Protein AF-A0A669PMY6-F1 (afdb_monomer)

Secondary structure (DSSP, 8-state):
-HHHHHHHHHHHHHHHHHH---SSSSHHHHHHHHHHHHHHS-HHHHHHTTTTTS---HHHHHHHHHHHHHHHTS-HHHHHHHHHHHHHHHH---S--

pLDDT: mean 73.92, std 18.9, range [37.38, 94.06]

Foldseek 3Di:
DVVVVVVVVVCVVVVCVQPDDPDDDDPVVLVLVLLLCLLPHDLVCSCVPSCVVPDQDPVNSVVSNVSSVVNVPDDPVVSVVSVVVSVCCVVDVDDDD

Nearest PDB structures (foldseek):
  1utg-assembly1_A  TM=7.173E-01  e=6.234E-01  Oryctolagus cuniculus
  1utr-assembly1_B  TM=6.323E-01  e=3.002E-01  Rattus norvegicus

Radius of gyration: 14.13 Å; Cα contacts (8 Å, |Δi|>4): 38; chains: 1; bounding box: 33×32×33 Å

Solvent-accessible surface area (backbone atoms only — not comparable to full-atom values): 5980 Å² total; per-residue (Å²): 114,79,66,64,57,52,56,52,50,53,47,64,62,50,50,54,73,76,72,65,77,98,74,82,79,78,61,85,67,34,53,62,49,39,52,48,27,57,76,76,49,47,74,67,53,33,51,73,46,61,46,50,91,54,92,75,49,72,69,58,50,51,51,53,51,53,52,40,52,59,56,71,69,44,54,72,69,59,50,50,52,55,54,49,55,59,49,50,48,74,78,51,88,76,88,82,129

Organism: Phasianus colchicus (NCBI:txid9054)

Sequence (97 aa):
GKGDQTVRAALFVIFPFVFHTPGAGSSHEVVPSLLQTLLEGSVEQLYAGPISRYNVDETTSAALTELKKCIDELSPEHLKALVNLLVLDKEHPSILT

Mean predicted aligned error: 11.79 Å

InterPro domains:
  IPR016126 Secretoglobin [PF01099] (12-87)
  IPR016126 Secretoglobin [PS51311] (26-96)
  IPR035960 Secretoglobin superfamily [SSF48201] (28-88)
  IPR043215 Secretoglobin family 1C-like [PTHR10136] (26-94)

Structure (mmCIF, N/CA/C/O backbone):
data_AF-A0A669PMY6-F1
#
_entry.id   AF-A0A669PMY6-F1
#
loop_
_atom_site.group_PDB
_atom_site.id
_atom_site.type_symbol
_atom_site.label_atom_id
_atom_site.label_alt_id
_atom_site.label_comp_id
_atom_site.label_asym_id
_atom_site.label_entity_id
_atom_site.label_seq_id
_atom_site.pdbx_PDB_ins_code
_atom_site.Cartn_x
_atom_site.Cartn_y
_atom_site.Cartn_z
_atom_site.occupancy
_atom_site.B_iso_or_equiv
_atom_site.auth_seq_id
_atom_site.auth_comp_id
_atom_site.auth_asym_id
_atom_site.auth_atom_id
_atom_site.pdbx_PDB_model_num
ATOM 1 N N . GLY A 1 1 ? -18.404 16.737 0.938 1.00 52.94 1 GLY A N 1
ATOM 2 C CA . GLY A 1 1 ? -17.369 16.244 1.865 1.00 52.94 1 GLY A CA 1
ATOM 3 C C . GLY A 1 1 ? -16.024 16.297 1.173 1.00 52.94 1 GLY A C 1
ATOM 4 O O . GLY A 1 1 ? -15.932 15.860 0.037 1.00 52.94 1 GLY A O 1
ATOM 5 N N . LYS A 1 2 ? -15.005 16.879 1.811 1.00 41.66 2 LYS A N 1
ATOM 6 C CA . LYS A 1 2 ? -13.662 17.059 1.227 1.00 41.66 2 LYS A CA 1
ATOM 7 C C . LYS A 1 2 ? -12.931 15.719 0.997 1.00 41.66 2 LYS A C 1
ATOM 9 O O . LYS A 1 2 ? -12.131 15.639 0.079 1.00 41.66 2 LYS A O 1
ATOM 14 N N . GLY A 1 3 ? -13.287 14.671 1.750 1.00 47.34 3 GLY A N 1
ATOM 15 C CA . GLY A 1 3 ? -12.745 13.313 1.595 1.00 47.34 3 GLY A CA 1
ATOM 16 C C . GLY A 1 3 ? -13.173 12.587 0.314 1.00 47.34 3 GLY A C 1
ATOM 17 O O . GLY A 1 3 ? -12.357 11.893 -0.275 1.00 47.34 3 GLY A O 1
ATOM 18 N N . ASP A 1 4 ? -14.397 12.818 -0.180 1.00 55.09 4 ASP A N 1
ATOM 19 C CA . ASP A 1 4 ? -14.923 12.156 -1.391 1.00 55.09 4 ASP A CA 1
ATOM 20 C C . ASP A 1 4 ? -14.171 12.579 -2.666 1.00 55.09 4 ASP A C 1
ATOM 22 O O . ASP A 1 4 ? -13.910 11.782 -3.561 1.00 55.09 4 ASP A O 1
ATOM 26 N N . GLN A 1 5 ? -13.745 13.843 -2.732 1.00 56.06 5 GLN A N 1
ATOM 27 C CA . GLN A 1 5 ? -13.002 14.347 -3.888 1.00 56.06 5 GLN A CA 1
ATOM 28 C C . GLN A 1 5 ? -11.540 13.893 -3.889 1.00 56.06 5 GLN A C 1
ATOM 30 O O . GLN A 1 5 ? -10.986 13.642 -4.956 1.00 56.06 5 GLN A O 1
ATOM 35 N N . THR A 1 6 ? -10.932 13.735 -2.710 1.00 55.28 6 THR A N 1
ATOM 36 C CA . THR A 1 6 ? -9.556 13.239 -2.581 1.00 55.28 6 THR A CA 1
ATOM 37 C C . THR A 1 6 ? -9.447 11.781 -3.017 1.00 55.28 6 THR A C 1
ATOM 39 O O . THR A 1 6 ? -8.554 11.449 -3.791 1.00 55.28 6 THR A O 1
ATOM 42 N N . VAL A 1 7 ? -10.385 10.921 -2.602 1.00 53.62 7 VAL A N 1
ATOM 43 C CA . VAL A 1 7 ? -10.376 9.501 -3.003 1.00 53.62 7 VAL A CA 1
ATOM 44 C C . VAL A 1 7 ? -10.639 9.329 -4.498 1.00 53.62 7 VAL A C 1
ATOM 46 O O . VAL A 1 7 ? -10.009 8.499 -5.148 1.00 53.62 7 VAL A O 1
ATOM 49 N N . ARG A 1 8 ? -11.506 10.167 -5.079 1.00 53.22 8 ARG A N 1
ATOM 50 C CA . ARG A 1 8 ? -11.787 10.163 -6.521 1.00 53.22 8 ARG A CA 1
ATOM 51 C C . ARG A 1 8 ? -10.601 10.662 -7.338 1.00 53.22 8 ARG A C 1
ATOM 53 O O . ARG A 1 8 ? -10.326 10.096 -8.389 1.00 53.22 8 ARG A O 1
ATOM 60 N N . ALA A 1 9 ? -9.885 11.674 -6.850 1.00 54.06 9 ALA A N 1
ATOM 61 C CA . ALA A 1 9 ? -8.665 12.158 -7.486 1.00 54.06 9 ALA A CA 1
ATOM 62 C C . ALA A 1 9 ? -7.540 11.112 -7.422 1.00 54.06 9 ALA A C 1
ATOM 64 O O . ALA A 1 9 ? -6.902 10.853 -8.438 1.00 54.06 9 ALA A O 1
ATOM 65 N N . ALA A 1 10 ? -7.347 10.459 -6.271 1.00 58.00 10 ALA A N 1
ATOM 66 C CA . ALA A 1 10 ? -6.366 9.384 -6.122 1.00 58.00 10 ALA A CA 1
ATOM 67 C C . ALA A 1 10 ? -6.674 8.204 -7.059 1.00 58.00 10 ALA A C 1
ATOM 69 O O . ALA A 1 10 ? -5.789 7.735 -7.774 1.00 58.00 10 ALA A O 1
ATOM 70 N N . LEU A 1 11 ? -7.942 7.786 -7.138 1.00 57.47 11 LEU A N 1
ATOM 71 C CA . LEU A 1 11 ? -8.364 6.721 -8.044 1.00 57.47 11 LEU A CA 1
ATOM 72 C C . LEU A 1 11 ? -8.131 7.105 -9.513 1.00 57.47 11 LEU A C 1
ATOM 74 O O . LEU A 1 11 ? -7.625 6.290 -10.273 1.00 57.47 11 LEU A O 1
ATOM 78 N N . PHE A 1 12 ? -8.418 8.351 -9.905 1.00 59.72 12 PHE A N 1
ATOM 79 C CA . PHE A 1 12 ? -8.232 8.830 -11.280 1.00 59.72 12 PHE A CA 1
ATOM 80 C C . PHE A 1 12 ? -6.759 8.905 -11.714 1.00 59.72 12 PHE A C 1
ATOM 82 O O . PHE A 1 12 ? -6.471 8.787 -12.900 1.00 59.72 12 PHE A O 1
ATOM 89 N N . VAL A 1 13 ? -5.823 9.077 -10.773 1.00 61.66 13 VAL A N 1
ATOM 90 C CA . VAL A 1 13 ? -4.376 9.063 -11.057 1.00 61.66 13 VAL A CA 1
ATOM 91 C C . VAL A 1 13 ? -3.839 7.631 -11.148 1.00 61.66 13 VAL A C 1
ATOM 93 O O . VAL A 1 13 ? -2.997 7.346 -11.998 1.00 61.66 13 VAL A O 1
ATOM 96 N N . ILE A 1 14 ? -4.344 6.715 -10.318 1.00 59.44 14 ILE A N 1
ATOM 97 C CA . ILE A 1 14 ? -3.862 5.326 -10.261 1.00 59.44 14 ILE A CA 1
ATOM 98 C C . ILE A 1 14 ? -4.442 4.481 -11.409 1.00 59.44 14 ILE A C 1
ATOM 100 O O . ILE A 1 14 ? -3.728 3.676 -12.003 1.00 59.44 14 ILE A O 1
ATOM 104 N N . PHE A 1 15 ? -5.710 4.691 -11.775 1.00 55.22 15 PHE A N 1
ATOM 105 C CA . PHE A 1 15 ? -6.412 3.904 -12.798 1.00 55.22 15 PHE A CA 1
ATOM 106 C C . PHE A 1 15 ? -5.702 3.873 -14.173 1.00 55.22 15 PHE A C 1
ATOM 108 O O . PHE A 1 15 ? -5.470 2.783 -14.694 1.00 55.22 15 PHE A O 1
ATOM 115 N N . PRO A 1 16 ? -5.262 4.996 -14.775 1.00 53.78 16 PRO A N 1
ATOM 116 C CA . PRO A 1 16 ? -4.565 4.954 -16.064 1.00 53.78 16 PRO A CA 1
ATOM 117 C C . PRO A 1 16 ? -3.165 4.320 -15.990 1.00 53.78 16 PRO A C 1
ATOM 119 O O . PRO A 1 16 ? -2.705 3.777 -16.993 1.00 53.78 16 PRO A O 1
ATOM 122 N N . PHE A 1 17 ? -2.506 4.323 -14.824 1.00 55.03 17 PHE A N 1
ATOM 123 C CA . PHE A 1 17 ? -1.209 3.657 -14.626 1.00 55.03 17 PHE A CA 1
ATOM 124 C C . PHE A 1 17 ? -1.334 2.127 -14.598 1.00 55.03 17 PHE A C 1
ATOM 126 O O . PHE A 1 17 ? -0.416 1.421 -15.010 1.00 55.03 17 PHE A O 1
ATOM 133 N N . VAL A 1 18 ? -2.486 1.618 -14.150 1.00 55.41 18 VAL A N 1
ATOM 134 C CA . VAL A 1 18 ? -2.809 0.184 -14.1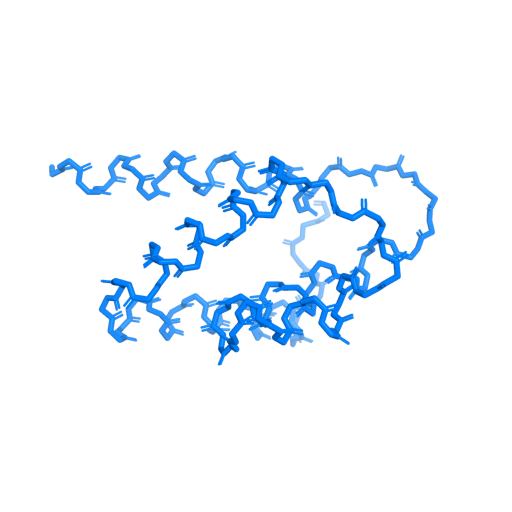46 1.00 55.41 18 VAL A CA 1
ATOM 135 C C . VAL A 1 18 ? -3.270 -0.291 -15.533 1.00 55.41 18 VAL A C 1
ATOM 137 O O . VAL A 1 18 ? -2.956 -1.411 -15.921 1.00 55.41 18 VAL A O 1
ATOM 140 N N . PHE A 1 19 ? -3.959 0.560 -16.307 1.00 49.00 19 PHE A N 1
ATOM 141 C CA . PHE A 1 19 ? -4.675 0.136 -17.523 1.00 49.00 19 PHE A CA 1
ATOM 142 C C . PHE A 1 19 ? -4.115 0.639 -18.870 1.00 49.00 19 PHE A C 1
ATOM 144 O O . PHE A 1 19 ? -4.677 0.295 -19.910 1.00 49.00 19 PHE A O 1
ATOM 151 N N . HIS A 1 20 ? -3.034 1.430 -18.923 1.00 45.88 20 HIS A N 1
ATOM 152 C CA . HIS A 1 20 ? -2.486 1.917 -20.202 1.00 45.88 20 HIS A CA 1
ATOM 153 C C . HIS A 1 20 ? -0.955 1.818 -20.302 1.00 45.88 20 HIS A C 1
ATOM 155 O O . HIS A 1 20 ? -0.241 2.815 -20.260 1.00 45.88 20 HIS A O 1
ATOM 161 N N . THR A 1 21 ? -0.438 0.606 -20.539 1.00 46.22 21 THR A N 1
ATOM 162 C CA . THR A 1 21 ? 0.837 0.436 -21.263 1.00 46.22 21 THR A CA 1
ATOM 163 C C . THR A 1 21 ? 0.720 -0.687 -22.306 1.00 46.22 21 THR A C 1
ATOM 165 O O . THR A 1 21 ? 0.895 -1.865 -21.995 1.00 46.22 21 THR A O 1
ATOM 168 N N . PRO A 1 22 ? 0.414 -0.370 -23.577 1.00 52.97 22 PRO A N 1
ATOM 169 C CA . PRO A 1 22 ? 0.566 -1.330 -24.658 1.00 52.97 22 PRO A CA 1
ATOM 170 C C . PRO A 1 22 ? 2.053 -1.393 -25.034 1.00 52.97 22 PRO A C 1
ATOM 172 O O . PRO A 1 22 ? 2.528 -0.610 -25.852 1.00 52.97 22 PRO A O 1
ATOM 175 N N . GLY A 1 23 ? 2.816 -2.297 -24.412 1.00 38.56 23 GLY A N 1
ATOM 176 C CA . GLY A 1 23 ? 4.202 -2.525 -24.829 1.00 38.56 23 GLY A CA 1
ATOM 177 C C . GLY A 1 23 ? 5.092 -3.285 -23.849 1.00 38.56 23 GLY A C 1
ATOM 178 O O . GLY A 1 23 ? 5.609 -2.707 -22.906 1.00 38.56 23 GLY A O 1
ATOM 179 N N . ALA A 1 24 ? 5.349 -4.551 -24.193 1.00 40.75 24 ALA A N 1
ATOM 180 C CA . ALA A 1 24 ? 6.542 -5.340 -23.868 1.00 40.75 24 ALA A CA 1
ATOM 181 C C . ALA A 1 24 ? 6.805 -5.732 -22.394 1.00 40.75 24 ALA A C 1
ATOM 183 O O . ALA A 1 24 ? 7.582 -5.103 -21.691 1.00 40.75 24 ALA A O 1
ATOM 184 N N . GLY A 1 25 ? 6.275 -6.903 -22.013 1.00 43.72 25 GLY A N 1
ATOM 185 C CA . GLY A 1 25 ? 6.915 -7.852 -21.088 1.00 43.72 25 GLY A CA 1
ATOM 186 C C . GLY A 1 25 ? 6.859 -7.542 -19.584 1.00 43.72 25 GLY A C 1
ATOM 187 O O . GLY A 1 25 ? 7.411 -6.564 -19.104 1.00 43.72 25 GLY A O 1
ATOM 188 N N . SER A 1 26 ? 6.294 -8.464 -18.797 1.00 51.25 26 SER A N 1
ATOM 189 C CA . SER A 1 26 ? 6.463 -8.591 -17.329 1.00 51.25 26 SER A CA 1
ATOM 190 C C . SER A 1 26 ? 5.906 -7.497 -16.393 1.00 51.25 26 SER A C 1
ATOM 192 O O . SER A 1 26 ? 5.921 -7.686 -15.179 1.00 51.25 26 SER A O 1
ATOM 194 N N . SER A 1 27 ? 5.374 -6.373 -16.884 1.00 53.28 27 SER A N 1
ATOM 195 C CA . SER A 1 27 ? 4.763 -5.352 -16.000 1.00 53.28 27 SER A CA 1
ATOM 196 C C . SER A 1 27 ? 3.381 -5.759 -15.469 1.00 53.28 27 SER A C 1
ATOM 198 O O . SER A 1 27 ? 2.997 -5.367 -14.369 1.00 53.28 27 SER A O 1
ATOM 200 N N . HIS A 1 28 ? 2.657 -6.600 -16.212 1.00 56.50 28 HIS A N 1
ATOM 201 C CA . HIS A 1 28 ? 1.288 -7.018 -15.879 1.00 56.50 28 HIS A CA 1
ATOM 202 C C . HIS A 1 28 ? 1.207 -7.949 -14.649 1.00 56.50 28 HIS A C 1
ATOM 204 O O . HIS A 1 28 ? 0.157 -8.061 -14.028 1.00 56.50 28 HIS A O 1
ATOM 210 N N . GLU A 1 29 ? 2.312 -8.603 -14.272 1.00 62.84 29 GLU A N 1
ATOM 211 C CA . GLU A 1 29 ? 2.405 -9.486 -13.090 1.00 62.84 29 GLU A CA 1
ATOM 212 C C . GLU A 1 29 ? 2.826 -8.743 -11.807 1.00 62.84 29 GLU A C 1
ATOM 214 O O . GLU A 1 29 ? 2.492 -9.161 -10.694 1.00 62.84 29 GLU A O 1
ATOM 219 N N . VAL A 1 30 ? 3.533 -7.615 -11.943 1.00 72.50 30 VAL A N 1
ATOM 220 C CA . VAL A 1 30 ? 4.037 -6.847 -10.793 1.00 72.50 30 VAL A CA 1
ATOM 221 C C . VAL A 1 30 ? 2.943 -6.005 -10.168 1.00 72.50 30 VAL A C 1
ATOM 223 O O . VAL A 1 30 ? 2.876 -5.925 -8.945 1.00 72.50 30 VAL A O 1
ATOM 226 N N . VAL A 1 31 ? 2.072 -5.407 -10.983 1.00 80.25 31 VAL A N 1
ATOM 227 C CA . VAL A 1 31 ? 1.028 -4.492 -10.500 1.00 80.25 31 VAL A CA 1
ATOM 228 C C . VAL A 1 31 ? 0.087 -5.163 -9.487 1.00 80.25 31 VAL A C 1
ATOM 230 O O . VAL A 1 31 ? -0.071 -4.599 -8.404 1.00 80.25 31 VAL A O 1
ATOM 233 N N . PRO A 1 32 ? -0.460 -6.375 -9.722 1.00 83.19 32 PRO A N 1
ATOM 234 C CA . PRO A 1 32 ? -1.307 -7.039 -8.727 1.00 83.19 32 PRO A CA 1
ATOM 235 C C . PRO A 1 32 ? -0.572 -7.328 -7.413 1.00 83.19 32 PRO A C 1
ATOM 237 O O . PRO A 1 32 ? -1.117 -7.115 -6.333 1.00 83.19 32 PRO A O 1
ATOM 240 N N . SER A 1 33 ? 0.683 -7.776 -7.497 1.00 84.12 33 SER A N 1
ATOM 241 C CA . SER A 1 33 ? 1.507 -8.117 -6.330 1.00 84.12 33 SER A CA 1
ATOM 242 C C . SER A 1 33 ? 1.923 -6.871 -5.532 1.00 84.12 33 SER A C 1
ATOM 244 O O . SER A 1 33 ? 1.953 -6.891 -4.300 1.00 84.12 33 SER A O 1
ATOM 246 N N . LEU A 1 34 ? 2.194 -5.762 -6.228 1.00 88.38 34 LEU A N 1
ATOM 247 C CA . LEU A 1 34 ? 2.475 -4.447 -5.653 1.00 88.38 34 LEU A CA 1
ATOM 248 C C . LEU A 1 34 ? 1.251 -3.90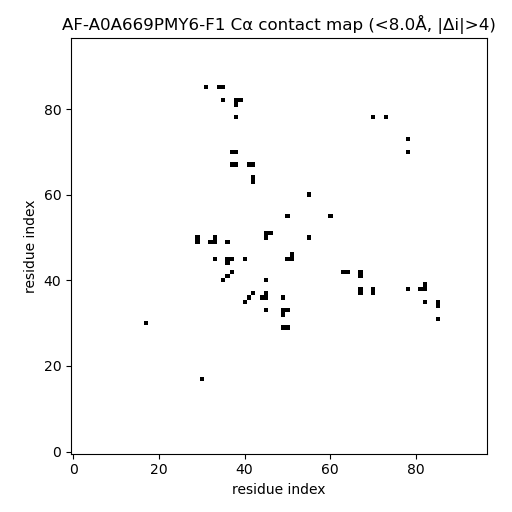1 -4.921 1.00 88.38 34 LEU A C 1
ATOM 250 O O . LEU A 1 34 ? 1.362 -3.540 -3.752 1.00 88.38 34 LEU A O 1
ATOM 254 N N . LEU A 1 35 ? 0.088 -3.878 -5.579 1.00 89.06 35 LEU A N 1
ATOM 255 C CA . LEU A 1 35 ? -1.160 -3.400 -4.981 1.00 89.06 35 LEU A CA 1
ATOM 256 C C . LEU A 1 35 ? -1.550 -4.241 -3.766 1.00 89.06 35 LEU A C 1
ATOM 258 O O . LEU A 1 35 ? -1.922 -3.689 -2.734 1.00 89.06 35 LEU A O 1
ATOM 262 N N . GLN A 1 36 ? -1.397 -5.563 -3.854 1.00 90.12 36 GLN A N 1
ATOM 263 C CA . GLN A 1 36 ? -1.657 -6.449 -2.727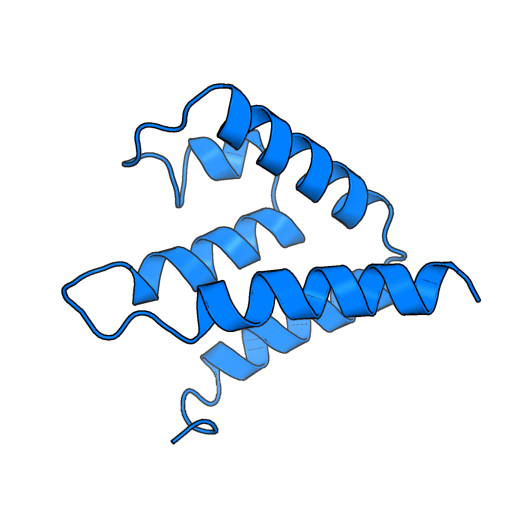 1.00 90.12 36 GLN A CA 1
ATOM 264 C C . GLN A 1 36 ? -0.747 -6.128 -1.533 1.00 90.12 36 GLN A C 1
ATOM 266 O O . GLN A 1 36 ? -1.229 -5.962 -0.415 1.00 90.12 36 GLN A O 1
ATOM 271 N N . THR A 1 37 ? 0.558 -5.967 -1.769 1.00 91.62 37 THR A N 1
ATOM 272 C CA . THR A 1 37 ? 1.508 -5.642 -0.692 1.00 91.62 37 THR A CA 1
ATOM 273 C C . THR A 1 37 ? 1.275 -4.234 -0.126 1.00 91.62 37 THR A C 1
ATOM 275 O O . THR A 1 37 ? 1.459 -4.033 1.069 1.00 91.62 37 THR A O 1
ATOM 278 N N . LEU A 1 38 ? 0.807 -3.270 -0.930 1.00 91.44 38 LEU A N 1
ATOM 279 C CA . LEU A 1 38 ? 0.418 -1.938 -0.443 1.00 91.44 38 LEU A CA 1
ATOM 280 C C . LEU A 1 38 ? -0.790 -1.998 0.507 1.00 91.44 38 LEU A C 1
ATOM 282 O O . LEU A 1 38 ? -0.795 -1.322 1.540 1.00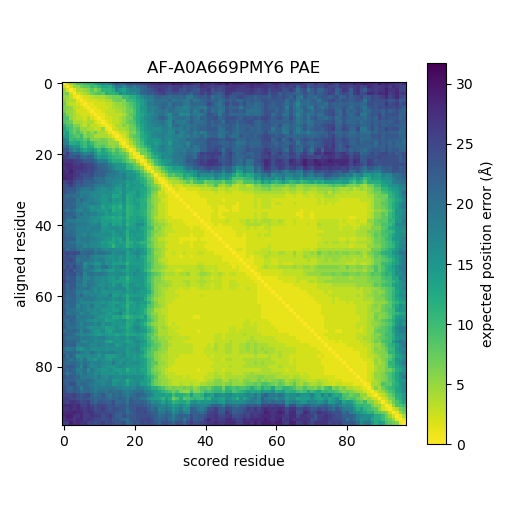 91.44 38 LEU A O 1
ATOM 286 N N . LEU A 1 39 ? -1.813 -2.784 0.159 1.00 91.88 39 LEU A N 1
ATOM 287 C CA . LEU A 1 39 ? -3.045 -2.872 0.946 1.00 91.88 39 LEU A CA 1
ATOM 288 C C . LEU A 1 39 ? -2.877 -3.718 2.212 1.00 91.88 39 LEU A C 1
ATOM 290 O O . LEU A 1 39 ? -3.363 -3.328 3.270 1.00 91.88 39 LEU A O 1
ATOM 294 N N . GLU A 1 40 ? -2.199 -4.861 2.113 1.00 91.12 40 GLU A N 1
ATOM 295 C CA . GLU A 1 40 ? -2.159 -5.867 3.186 1.00 91.12 40 GLU A CA 1
ATOM 296 C C . GLU A 1 40 ? -0.802 -5.956 3.901 1.00 91.12 40 GLU A C 1
ATOM 298 O O . GLU A 1 40 ? -0.719 -6.510 4.995 1.00 91.12 40 GLU A O 1
ATOM 303 N N . GLY A 1 41 ? 0.266 -5.438 3.291 1.00 91.38 41 GLY A N 1
ATOM 304 C CA . GLY A 1 41 ? 1.638 -5.539 3.789 1.00 91.38 41 GLY A CA 1
ATOM 305 C C . GLY A 1 41 ? 2.215 -4.214 4.282 1.00 91.38 41 GLY A C 1
ATOM 306 O O . GLY A 1 41 ? 1.498 -3.232 4.485 1.00 91.38 41 GLY A O 1
ATOM 307 N N . SER A 1 42 ? 3.533 -4.197 4.483 1.00 91.44 42 SER A N 1
ATOM 308 C CA . SER A 1 42 ? 4.319 -3.019 4.862 1.00 91.44 42 SER A CA 1
ATOM 309 C C . SER A 1 42 ? 5.131 -2.443 3.696 1.00 91.44 42 SER A C 1
ATOM 311 O O . SER A 1 42 ? 5.309 -3.072 2.649 1.00 91.44 42 SER A O 1
ATOM 313 N N . VAL A 1 43 ? 5.676 -1.242 3.897 1.00 89.56 43 VAL A N 1
ATOM 314 C CA . VAL A 1 43 ? 6.585 -0.600 2.935 1.00 89.56 43 VAL A CA 1
ATOM 315 C C . VAL A 1 43 ? 7.855 -1.439 2.724 1.00 89.56 43 VAL A C 1
ATOM 317 O O . VAL A 1 43 ? 8.305 -1.611 1.593 1.00 89.56 43 VAL A O 1
ATOM 320 N N . GLU A 1 44 ? 8.399 -2.039 3.784 1.00 92.38 44 GLU A N 1
ATOM 321 C CA . GLU A 1 44 ? 9.572 -2.922 3.714 1.00 92.38 44 GLU A CA 1
ATOM 322 C C . GLU A 1 44 ? 9.280 -4.174 2.882 1.00 92.38 44 GLU A C 1
ATOM 324 O O . GLU A 1 44 ? 10.117 -4.597 2.084 1.00 92.38 44 GLU A O 1
ATOM 329 N N . GLN A 1 45 ? 8.080 -4.747 3.025 1.00 92.25 45 GLN A N 1
ATOM 330 C CA . GLN A 1 45 ? 7.647 -5.883 2.210 1.00 92.25 45 GLN A CA 1
ATOM 331 C C . GLN A 1 45 ? 7.475 -5.496 0.739 1.00 92.25 45 GLN A C 1
ATOM 333 O O . GLN A 1 45 ? 7.743 -6.323 -0.133 1.00 92.25 45 GLN A O 1
ATOM 338 N N . LEU A 1 46 ? 7.091 -4.246 0.448 1.00 90.81 46 LEU A N 1
ATOM 339 C CA . LEU A 1 46 ? 7.065 -3.730 -0.919 1.00 90.81 46 LEU A CA 1
ATOM 340 C C . LEU A 1 46 ? 8.462 -3.818 -1.545 1.00 90.81 46 LEU A C 1
ATOM 342 O O . LEU A 1 46 ? 8.627 -4.448 -2.592 1.00 90.81 46 LEU A O 1
ATOM 346 N N . TYR A 1 47 ? 9.467 -3.257 -0.863 1.00 89.81 47 TYR A N 1
ATOM 347 C CA . TYR A 1 47 ? 10.861 -3.237 -1.322 1.00 89.81 47 TYR A CA 1
ATOM 348 C C . TYR A 1 47 ? 11.496 -4.620 -1.402 1.00 89.81 47 TYR A C 1
ATOM 350 O O . TYR A 1 47 ? 12.221 -4.902 -2.350 1.00 89.81 47 TYR A O 1
ATOM 358 N N . ALA A 1 48 ? 11.217 -5.495 -0.437 1.00 90.88 48 ALA A N 1
ATOM 359 C CA . ALA A 1 48 ? 11.738 -6.859 -0.435 1.00 90.88 48 ALA A CA 1
ATOM 360 C C . ALA A 1 48 ? 11.024 -7.782 -1.440 1.00 90.88 48 ALA A C 1
ATOM 362 O O . ALA A 1 48 ? 11.551 -8.841 -1.776 1.00 90.88 48 ALA A O 1
ATOM 363 N N . GLY A 1 49 ? 9.831 -7.404 -1.907 1.00 89.69 49 GLY A N 1
ATOM 364 C CA . GLY A 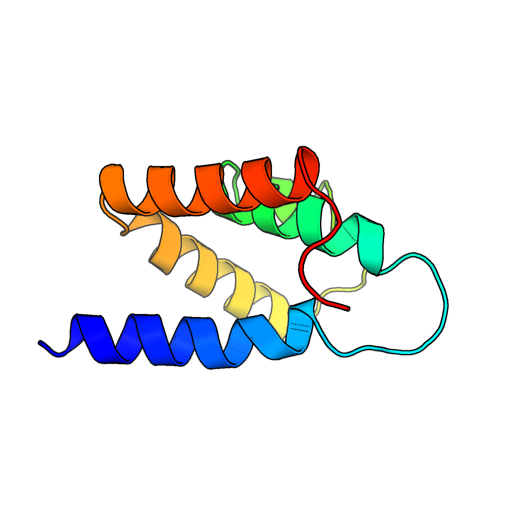1 49 ? 8.975 -8.243 -2.737 1.00 89.69 49 GLY A CA 1
ATOM 365 C C . GLY A 1 49 ? 8.800 -7.697 -4.156 1.00 89.69 49 GLY A C 1
ATOM 366 O O . GLY A 1 49 ? 9.743 -7.757 -4.953 1.00 89.69 49 GLY A O 1
ATOM 367 N N . PRO A 1 50 ? 7.596 -7.204 -4.505 1.00 87.31 50 PRO A N 1
ATOM 368 C CA . PRO A 1 50 ? 7.177 -6.953 -5.886 1.00 87.31 50 PRO A CA 1
ATOM 369 C C . PRO A 1 50 ? 8.047 -5.935 -6.626 1.00 87.31 50 PRO A C 1
ATOM 371 O O . PRO A 1 50 ? 8.161 -6.015 -7.850 1.00 87.31 50 PRO A O 1
ATOM 374 N N . ILE A 1 51 ? 8.683 -5.007 -5.903 1.00 87.81 51 ILE A N 1
ATOM 375 C CA . ILE A 1 51 ? 9.547 -3.988 -6.506 1.00 87.81 51 ILE A CA 1
ATOM 376 C C . ILE A 1 51 ? 11.049 -4.220 -6.277 1.00 87.81 51 ILE A C 1
ATOM 378 O O . ILE A 1 51 ? 11.851 -3.410 -6.729 1.00 87.81 51 ILE A O 1
ATOM 382 N N . SER A 1 52 ? 11.455 -5.336 -5.662 1.00 89.38 52 SER A N 1
ATOM 383 C CA . SER A 1 52 ? 12.864 -5.632 -5.320 1.00 89.38 52 SER A CA 1
ATOM 384 C C . SER A 1 52 ? 13.836 -5.600 -6.503 1.00 89.38 52 SER A C 1
ATOM 386 O O . SER A 1 52 ? 15.013 -5.286 -6.343 1.00 89.38 52 SER A O 1
ATOM 388 N N . ARG A 1 53 ? 13.345 -5.908 -7.710 1.00 86.56 53 ARG A N 1
ATOM 389 C CA . ARG A 1 53 ? 14.129 -5.894 -8.955 1.00 86.56 53 ARG A CA 1
ATOM 390 C C . ARG A 1 53 ? 14.275 -4.508 -9.592 1.00 86.56 53 ARG A C 1
ATOM 392 O O . ARG A 1 53 ? 14.981 -4.381 -10.589 1.00 86.56 53 ARG A O 1
ATOM 399 N N . TYR A 1 54 ? 13.587 -3.494 -9.070 1.00 84.88 54 TYR A N 1
ATOM 400 C CA . TYR A 1 54 ? 13.591 -2.140 -9.615 1.00 84.88 54 TYR A CA 1
ATOM 401 C C . TYR A 1 54 ? 14.489 -1.229 -8.783 1.00 84.88 54 TYR A C 1
ATOM 403 O O . TYR A 1 54 ? 14.482 -1.267 -7.556 1.00 84.88 54 TYR A O 1
ATOM 411 N N . ASN A 1 55 ? 15.238 -0.363 -9.465 1.00 88.50 55 ASN A N 1
ATOM 412 C CA . ASN A 1 55 ? 15.964 0.712 -8.805 1.00 88.50 55 ASN A CA 1
ATOM 413 C C . ASN A 1 55 ? 14.987 1.845 -8.470 1.00 88.50 55 ASN A C 1
ATOM 415 O O . ASN A 1 55 ? 14.642 2.640 -9.344 1.00 88.50 55 ASN A O 1
ATOM 419 N N . VAL A 1 56 ? 14.525 1.882 -7.223 1.00 88.12 56 VAL A N 1
ATOM 420 C CA . VAL A 1 56 ? 13.591 2.897 -6.727 1.00 88.12 56 VAL A CA 1
ATOM 421 C C . VAL A 1 56 ? 14.379 4.058 -6.135 1.00 88.12 56 VAL A C 1
ATOM 423 O O . VAL A 1 56 ? 15.143 3.871 -5.194 1.00 88.12 56 VAL A O 1
ATOM 426 N N . ASP A 1 57 ? 14.214 5.252 -6.702 1.00 90.81 57 ASP A N 1
ATOM 427 C CA . ASP A 1 57 ? 14.866 6.458 -6.195 1.00 90.81 57 ASP A CA 1
ATOM 428 C C . ASP A 1 57 ? 14.169 7.011 -4.938 1.00 90.81 57 ASP A C 1
ATOM 430 O O . ASP A 1 57 ? 13.026 6.665 -4.630 1.00 90.81 57 ASP A O 1
ATOM 434 N N . GLU A 1 58 ? 14.848 7.918 -4.234 1.00 94.06 58 GLU A N 1
ATOM 435 C CA . GLU A 1 58 ? 14.367 8.540 -2.992 1.00 94.06 58 GLU A CA 1
ATOM 436 C C . GLU A 1 58 ? 12.988 9.204 -3.128 1.00 94.06 58 GLU A C 1
ATOM 438 O O . GLU A 1 58 ? 12.157 9.108 -2.225 1.00 94.06 58 GLU A O 1
ATOM 443 N N . THR A 1 59 ? 12.707 9.847 -4.266 1.00 93.50 59 THR A N 1
ATOM 444 C CA . THR A 1 59 ? 11.422 10.522 -4.505 1.00 93.50 59 THR A CA 1
ATOM 445 C C . THR A 1 59 ? 10.304 9.499 -4.614 1.00 93.50 59 THR A C 1
ATOM 447 O O . THR A 1 59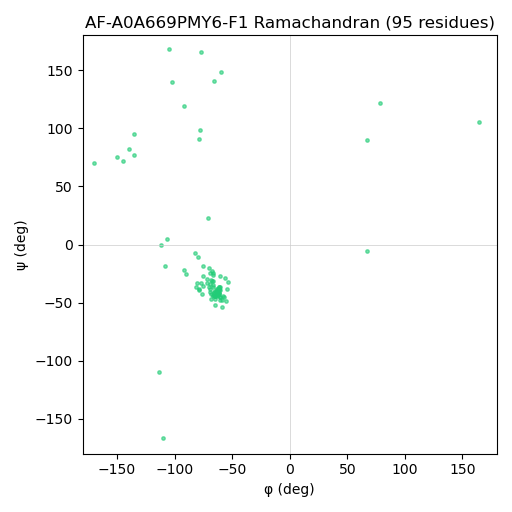 ? 9.255 9.641 -3.982 1.00 93.50 59 THR A O 1
ATOM 450 N N . THR A 1 60 ? 10.540 8.443 -5.391 1.00 87.50 60 THR A N 1
ATOM 451 C CA . THR A 1 60 ? 9.589 7.341 -5.539 1.00 87.50 60 THR A CA 1
ATOM 452 C C . THR A 1 60 ? 9.384 6.622 -4.203 1.00 87.50 60 THR A C 1
ATOM 454 O O . THR A 1 60 ? 8.253 6.292 -3.846 1.00 87.50 60 THR A O 1
ATOM 457 N N . SER A 1 61 ? 10.448 6.457 -3.414 1.00 88.88 61 SER A N 1
ATOM 458 C CA . SER A 1 61 ? 10.379 5.831 -2.094 1.00 88.88 61 SER A CA 1
ATOM 459 C C . SER A 1 61 ? 9.547 6.634 -1.090 1.00 88.88 61 SER A C 1
ATOM 461 O O . SER A 1 61 ? 8.677 6.091 -0.394 1.00 88.88 61 SER A O 1
ATOM 463 N N . ALA A 1 62 ? 9.749 7.952 -1.064 1.00 91.94 62 ALA A N 1
ATOM 464 C CA . ALA A 1 62 ? 8.955 8.864 -0.250 1.00 91.94 62 ALA A CA 1
ATOM 465 C C . ALA A 1 62 ? 7.472 8.830 -0.653 1.00 91.94 62 ALA A C 1
ATOM 467 O O . ALA A 1 62 ? 6.599 8.761 0.213 1.00 91.94 62 ALA A O 1
ATOM 468 N N . ALA A 1 63 ? 7.179 8.801 -1.958 1.00 91.38 63 ALA A N 1
ATOM 469 C CA . ALA A 1 63 ? 5.811 8.716 -2.460 1.00 91.38 63 ALA A CA 1
ATOM 470 C C . ALA A 1 63 ? 5.107 7.413 -2.039 1.00 91.38 63 ALA A C 1
ATOM 472 O O . ALA A 1 63 ? 3.957 7.458 -1.602 1.00 91.38 63 ALA A O 1
ATOM 473 N N . LEU A 1 64 ? 5.792 6.264 -2.113 1.00 90.19 64 LEU A N 1
ATOM 474 C CA . LEU A 1 64 ? 5.249 4.976 -1.656 1.00 90.19 64 LEU A CA 1
ATOM 475 C C . LEU A 1 64 ? 4.966 4.972 -0.151 1.00 90.19 64 LEU A C 1
ATOM 477 O O . LEU A 1 64 ? 3.948 4.436 0.287 1.00 90.19 64 LEU A O 1
ATOM 481 N N . THR A 1 65 ? 5.838 5.605 0.632 1.00 90.75 65 THR A N 1
ATOM 482 C CA . THR A 1 65 ? 5.674 5.720 2.085 1.00 90.75 65 THR A CA 1
ATOM 483 C C . THR A 1 65 ? 4.451 6.559 2.449 1.00 90.75 65 THR A C 1
ATOM 485 O O . THR A 1 65 ? 3.643 6.142 3.277 1.00 90.75 65 THR A O 1
ATOM 488 N N . GLU A 1 66 ? 4.274 7.719 1.815 1.00 93.69 66 GLU A N 1
ATOM 489 C CA . GLU A 1 66 ? 3.097 8.566 2.045 1.00 93.69 66 GLU A CA 1
ATOM 490 C C . GLU A 1 66 ? 1.807 7.892 1.568 1.00 93.69 66 GLU A C 1
ATOM 492 O O . GLU A 1 66 ? 0.806 7.904 2.283 1.00 93.69 66 GLU A O 1
ATOM 497 N N . LEU A 1 67 ? 1.839 7.219 0.414 1.00 91.56 67 LEU A N 1
ATOM 498 C CA . LEU A 1 67 ? 0.698 6.441 -0.065 1.00 91.56 67 LEU A CA 1
ATOM 499 C C . LEU A 1 67 ? 0.292 5.362 0.945 1.00 91.56 67 LEU A C 1
ATOM 501 O O . LEU A 1 67 ? -0.896 5.206 1.231 1.00 91.56 67 LEU A O 1
ATOM 505 N N . LYS A 1 68 ? 1.264 4.640 1.514 1.00 91.44 68 LYS A N 1
ATOM 506 C CA . LYS A 1 68 ? 0.992 3.616 2.524 1.00 91.44 68 LYS A CA 1
ATOM 507 C C . LYS A 1 68 ? 0.370 4.210 3.788 1.00 91.44 68 LYS A C 1
ATOM 509 O O . LYS A 1 68 ? -0.627 3.674 4.259 1.00 91.44 68 LYS A O 1
ATOM 514 N N . LYS A 1 69 ? 0.862 5.353 4.274 1.00 91.06 69 LYS A N 1
ATOM 515 C CA . LYS A 1 69 ? 0.232 6.058 5.406 1.00 91.06 69 LYS A CA 1
ATOM 516 C C . LYS A 1 69 ? -1.231 6.394 5.127 1.00 91.06 69 LYS A C 1
ATOM 518 O O . LYS A 1 69 ? -2.081 6.132 5.968 1.00 91.06 69 LYS A O 1
ATOM 523 N N . CYS A 1 70 ? -1.545 6.907 3.935 1.00 92.88 70 CYS A N 1
ATOM 524 C CA . CYS A 1 70 ? -2.932 7.188 3.560 1.00 92.88 70 CYS A CA 1
ATOM 525 C C . CYS A 1 70 ? -3.812 5.928 3.555 1.00 92.88 70 CYS A C 1
ATOM 527 O O . CYS A 1 70 ? -4.985 6.007 3.911 1.00 92.88 70 CYS A O 1
ATOM 529 N N . ILE A 1 71 ? -3.266 4.779 3.145 1.00 90.38 71 ILE A N 1
ATOM 530 C CA . ILE A 1 71 ? -3.974 3.491 3.179 1.00 90.38 71 ILE A CA 1
ATOM 531 C C . ILE A 1 71 ? -4.198 3.035 4.626 1.00 90.38 71 ILE A C 1
ATOM 533 O O . ILE A 1 71 ? -5.294 2.587 4.952 1.00 90.38 71 ILE A O 1
ATOM 537 N N . ASP A 1 72 ? -3.197 3.183 5.493 1.00 89.62 72 ASP A N 1
ATOM 538 C CA . ASP A 1 72 ? -3.277 2.784 6.904 1.00 89.62 72 ASP A CA 1
ATOM 539 C C . ASP A 1 72 ? -4.267 3.646 7.711 1.00 89.62 72 ASP A C 1
ATOM 541 O O . ASP A 1 72 ? -4.807 3.198 8.722 1.00 89.62 72 ASP A O 1
ATOM 545 N N . GLU A 1 73 ? -4.556 4.866 7.248 1.00 93.56 73 GLU A N 1
ATOM 546 C CA . GLU A 1 73 ? -5.591 5.746 7.807 1.00 93.56 73 GLU A CA 1
ATOM 547 C C . GLU A 1 73 ? -7.018 5.388 7.354 1.00 93.56 73 GLU A C 1
ATOM 549 O O . GLU A 1 73 ? -7.995 5.917 7.898 1.00 93.56 73 GLU A O 1
ATOM 554 N N . LEU A 1 74 ? -7.179 4.500 6.366 1.00 91.75 74 LEU A N 1
ATOM 555 C CA . LEU A 1 74 ? -8.502 4.064 5.935 1.00 91.75 74 LEU A CA 1
ATOM 556 C C . LEU A 1 74 ? -9.193 3.275 7.045 1.00 91.75 74 LEU A C 1
ATOM 558 O O . LEU A 1 74 ? -8.620 2.414 7.709 1.00 91.75 74 LEU A O 1
ATOM 562 N N . SER A 1 75 ? -10.496 3.503 7.191 1.00 93.50 75 SER A N 1
ATOM 563 C CA . SER A 1 75 ? -11.316 2.652 8.048 1.00 93.50 75 SER A CA 1
ATOM 564 C C . SER A 1 75 ? -11.274 1.194 7.556 1.00 93.50 75 SER A C 1
ATOM 566 O O . SER A 1 75 ? -11.289 0.976 6.336 1.00 93.50 75 SER A O 1
ATOM 568 N N . PRO A 1 76 ? -11.378 0.202 8.456 1.00 91.56 76 PRO A N 1
ATOM 569 C CA . PRO A 1 76 ? -11.321 -1.214 8.090 1.00 91.56 76 PRO A CA 1
ATOM 570 C C . PRO A 1 76 ? -12.311 -1.641 6.992 1.00 91.56 76 PRO A C 1
ATOM 572 O O . PRO A 1 76 ? -11.998 -2.515 6.187 1.00 91.56 76 PRO A O 1
ATOM 575 N N . GLU A 1 77 ? -13.495 -1.021 6.923 1.00 93.50 77 GLU A N 1
ATOM 576 C CA . GLU A 1 77 ? -14.502 -1.301 5.887 1.00 93.50 77 GLU A CA 1
ATOM 577 C C . GLU A 1 77 ? -14.036 -0.915 4.474 1.00 93.50 77 GLU A C 1
ATOM 579 O O . GLU A 1 77 ? -14.170 -1.706 3.539 1.00 93.50 77 GLU A O 1
ATOM 584 N N . HIS A 1 78 ? -13.429 0.265 4.326 1.00 89.44 78 HIS A N 1
ATOM 585 C CA . HIS A 1 78 ? -12.902 0.754 3.055 1.00 89.44 78 HIS A CA 1
ATOM 586 C C . HIS A 1 78 ? -11.684 -0.062 2.620 1.00 89.44 78 HIS A C 1
ATOM 588 O O . HIS A 1 78 ? -11.5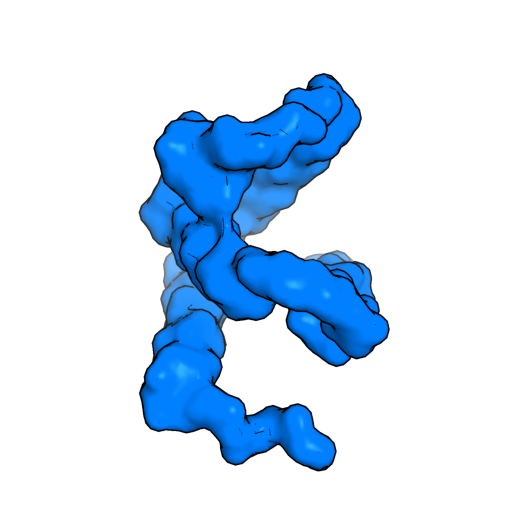95 -0.441 1.453 1.00 89.44 78 HIS A O 1
ATOM 594 N N . LEU A 1 79 ? -10.791 -0.405 3.555 1.00 88.62 79 LEU A N 1
ATOM 595 C CA . LEU A 1 79 ? -9.644 -1.264 3.262 1.00 88.62 79 LEU A CA 1
ATOM 596 C C . LEU A 1 79 ? -10.099 -2.641 2.754 1.00 88.62 79 LEU A C 1
ATOM 598 O O . LEU A 1 79 ? -9.626 -3.114 1.723 1.00 88.62 79 LEU A O 1
ATOM 602 N N . LYS A 1 80 ? -11.093 -3.247 3.416 1.00 87.88 80 LYS A N 1
ATOM 603 C CA . LYS A 1 80 ? -11.684 -4.522 2.990 1.00 87.88 80 LYS A CA 1
ATOM 604 C C . LYS A 1 80 ? -12.314 -4.440 1.596 1.00 87.88 80 LYS A C 1
ATOM 606 O O . LYS A 1 80 ? -12.181 -5.378 0.815 1.00 87.88 80 LYS A O 1
ATOM 611 N N . ALA A 1 81 ? -12.984 -3.334 1.268 1.00 88.12 81 ALA A N 1
ATOM 612 C CA . ALA A 1 81 ? -13.546 -3.127 -0.066 1.00 88.12 81 ALA A CA 1
ATOM 613 C C . ALA A 1 81 ? -12.457 -3.059 -1.153 1.00 88.12 81 ALA A C 1
ATOM 615 O O . ALA A 1 81 ? -12.622 -3.665 -2.212 1.00 88.12 81 ALA A O 1
ATOM 616 N N . LEU A 1 82 ? -11.331 -2.387 -0.881 1.00 86.12 82 LEU A N 1
ATOM 617 C CA . LEU A 1 82 ? -10.188 -2.324 -1.800 1.00 86.12 82 LEU A CA 1
ATOM 618 C C . LEU A 1 82 ? -9.528 -3.695 -2.001 1.00 86.12 82 LEU A C 1
ATOM 620 O O . LEU A 1 82 ? -9.227 -4.062 -3.135 1.00 86.12 82 LEU A O 1
ATO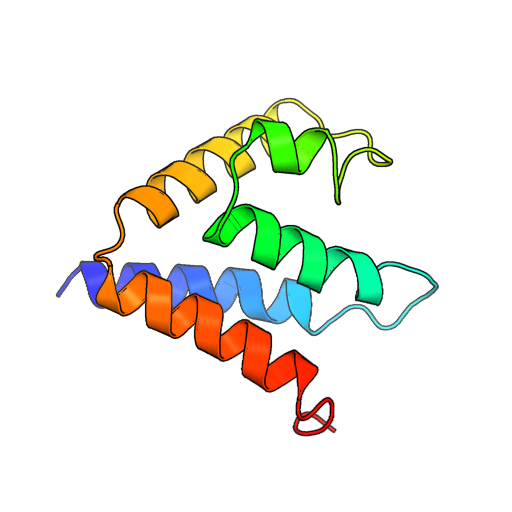M 624 N N . VAL A 1 83 ? -9.357 -4.480 -0.932 1.00 86.31 83 VAL A N 1
ATOM 625 C CA . VAL A 1 83 ? -8.819 -5.851 -1.027 1.00 86.31 83 VAL A CA 1
ATOM 626 C C . VAL A 1 83 ? -9.747 -6.746 -1.853 1.00 86.31 83 VAL A C 1
ATOM 628 O O . VAL A 1 83 ? -9.287 -7.448 -2.750 1.00 86.31 83 VAL A O 1
ATOM 631 N N . ASN A 1 84 ? -11.061 -6.676 -1.625 1.00 83.12 84 ASN A N 1
ATOM 632 C CA . ASN A 1 84 ? -12.031 -7.447 -2.406 1.00 83.12 84 ASN A CA 1
ATOM 633 C C . ASN A 1 84 ? -11.992 -7.094 -3.900 1.00 83.12 84 ASN A C 1
ATOM 635 O O . ASN A 1 84 ? -12.129 -7.985 -4.735 1.00 83.12 84 ASN A O 1
ATOM 639 N N . LEU A 1 85 ? -11.775 -5.820 -4.247 1.00 82.38 85 LEU A N 1
ATOM 640 C CA . LEU A 1 85 ? -11.635 -5.395 -5.640 1.00 82.38 85 LEU A CA 1
ATOM 641 C C . LEU A 1 85 ? -10.435 -6.073 -6.327 1.00 82.38 85 LEU A C 1
ATOM 643 O O . LEU A 1 85 ? -10.556 -6.485 -7.477 1.00 82.38 85 LEU A O 1
ATOM 647 N N . LEU A 1 86 ? -9.315 -6.259 -5.616 1.00 75.44 86 LEU A N 1
ATOM 648 C CA . LEU A 1 86 ? -8.158 -7.003 -6.136 1.00 75.44 86 LEU A CA 1
ATOM 649 C C . LEU A 1 86 ? -8.428 -8.507 -6.302 1.00 75.44 86 LEU A C 1
ATOM 651 O O . LEU A 1 86 ? -7.829 -9.143 -7.164 1.00 75.44 86 LEU A O 1
ATOM 655 N N . VAL A 1 87 ? -9.296 -9.100 -5.479 1.00 70.56 87 VAL A N 1
ATOM 656 C CA . VAL A 1 87 ? -9.661 -10.526 -5.591 1.00 70.56 87 VAL A CA 1
ATOM 657 C C . VAL A 1 87 ? -10.611 -10.761 -6.768 1.00 70.56 87 VAL A C 1
ATOM 659 O O . VAL A 1 87 ? -10.470 -11.761 -7.468 1.00 70.56 87 VAL A O 1
ATOM 662 N N . LEU A 1 88 ? -11.520 -9.819 -7.043 1.00 61.84 88 LEU A N 1
ATOM 663 C CA . LEU A 1 88 ? -12.396 -9.881 -8.219 1.00 61.84 88 LEU A CA 1
ATOM 664 C C . LEU A 1 88 ? -11.603 -9.875 -9.535 1.00 61.84 88 LEU A C 1
ATOM 666 O O . LEU A 1 88 ? -11.969 -10.601 -10.456 1.00 61.84 88 LEU A O 1
ATOM 670 N N . ASP A 1 89 ? -10.492 -9.133 -9.600 1.00 56.78 89 ASP A N 1
ATOM 671 C CA . ASP A 1 89 ? -9.551 -9.180 -10.730 1.00 56.78 89 ASP A CA 1
ATOM 672 C C . ASP A 1 89 ? -8.929 -10.580 -10.913 1.00 56.78 89 ASP A C 1
ATOM 674 O O . ASP A 1 89 ? -8.812 -11.073 -12.035 1.00 56.78 89 ASP A O 1
ATOM 678 N N . LYS A 1 90 ? -8.612 -11.277 -9.809 1.00 55.78 90 LYS A N 1
ATOM 679 C CA . LYS A 1 90 ? -8.042 -12.636 -9.853 1.00 55.78 90 LYS A CA 1
ATOM 680 C C . LYS A 1 90 ? -9.042 -13.713 -10.283 1.00 55.78 90 LYS A C 1
ATOM 682 O O . LYS A 1 90 ? -8.633 -14.695 -10.899 1.00 5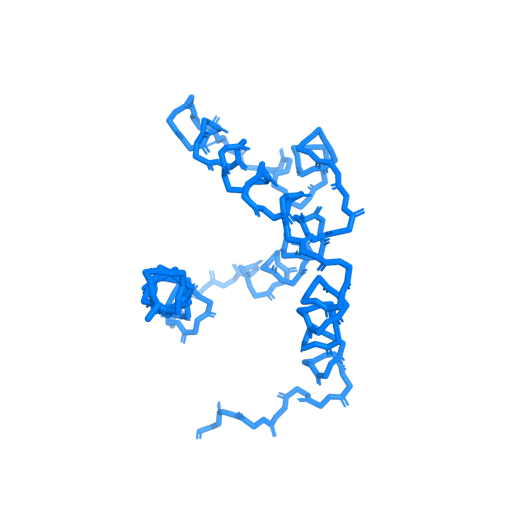5.78 90 LYS A O 1
ATOM 687 N N . GLU A 1 91 ? -10.320 -13.561 -9.945 1.00 54.50 91 GLU A N 1
ATOM 688 C CA . GLU A 1 91 ? -11.345 -14.587 -10.192 1.00 54.50 91 GLU A CA 1
ATOM 689 C C . GLU A 1 91 ? -12.052 -14.400 -11.551 1.00 54.50 91 GLU A C 1
ATOM 691 O O . GLU A 1 91 ? -12.558 -15.364 -12.123 1.00 54.50 91 GLU A O 1
ATOM 696 N N . HIS A 1 92 ? -12.027 -13.186 -12.120 1.00 46.81 92 HIS A N 1
ATOM 697 C CA . HIS A 1 92 ? -12.602 -12.859 -13.430 1.00 46.81 92 HIS A CA 1
ATOM 698 C C . HIS A 1 92 ? -11.683 -11.907 -14.234 1.00 46.81 92 HIS A C 1
ATOM 700 O O . HIS A 1 92 ? -11.966 -10.710 -14.313 1.00 46.81 92 HIS A O 1
ATOM 706 N N . PRO A 1 93 ? -10.635 -12.408 -14.922 1.00 52.50 93 PRO A N 1
ATOM 707 C CA . PRO A 1 93 ? -9.660 -11.585 -15.659 1.00 52.50 93 PRO A CA 1
ATOM 708 C C . PRO A 1 93 ? -10.211 -10.931 -16.947 1.00 52.50 93 PRO A C 1
ATOM 710 O O . PRO A 1 93 ? -9.469 -10.652 -17.887 1.00 52.50 93 PRO A O 1
ATOM 713 N N . SER A 1 94 ? -11.526 -10.746 -17.081 1.00 51.22 94 SER A N 1
ATOM 714 C CA . SER A 1 94 ? -12.156 -10.320 -18.336 1.00 51.22 94 SER A CA 1
ATOM 715 C C . SER A 1 94 ? -13.424 -9.503 -18.116 1.00 51.22 94 SER A C 1
ATOM 717 O O . SER A 1 94 ? -14.516 -9.995 -18.371 1.00 51.22 94 SER A O 1
ATOM 719 N N . ILE A 1 95 ? -13.291 -8.238 -17.713 1.00 43.28 95 ILE A N 1
ATOM 720 C CA . ILE A 1 95 ? -14.234 -7.177 -18.110 1.00 43.28 95 ILE A CA 1
ATOM 721 C C . ILE A 1 95 ? -13.437 -5.880 -18.273 1.00 43.28 95 ILE A C 1
ATOM 723 O O . ILE A 1 95 ? -13.498 -5.011 -17.420 1.00 43.28 95 ILE A O 1
ATOM 727 N N . LEU A 1 96 ? -12.637 -5.783 -19.331 1.00 38.59 96 LEU A N 1
ATOM 728 C CA . LEU A 1 96 ? -12.165 -4.529 -19.940 1.00 38.59 96 LEU A CA 1
ATOM 729 C C . LEU A 1 96 ? -11.492 -4.924 -21.266 1.00 38.59 96 LEU A C 1
ATOM 731 O O . LEU A 1 96 ? -10.271 -4.954 -21.394 1.00 38.59 96 LEU A O 1
ATOM 735 N N . THR A 1 97 ? -12.323 -5.357 -22.218 1.00 37.38 97 THR A N 1
ATOM 736 C CA . THR A 1 97 ? -11.990 -5.400 -23.651 1.00 37.38 97 THR A CA 1
ATOM 737 C C . THR A 1 97 ? -12.536 -4.141 -24.298 1.00 37.38 97 THR A C 1
ATOM 739 O O . THR A 1 97 ? -13.661 -3.747 -23.910 1.00 37.38 97 THR A O 1
#